Protein AF-A0A496QSS0-F1 (afdb_monomer)

Nearest PDB structures (foldseek):
  8q5f-assembly1_B  TM=7.832E-01  e=2.485E-02  Arabidopsis thaliana
  6ywi-assembly1_B  TM=6.933E-01  e=1.024E-02  Chloroflexus aggregans DSM 9485
  6yxc-assembly1_B  TM=6.931E-01  e=1.173E-02  Chloroflexus aggregans DSM 9485
  7ab6-assembly1_B  TM=6.891E-01  e=1.650E-02  Chloroflexus aggregans DSM 9485
  3fg8-assembly3_C  TM=6.540E-01  e=1.465E-01  Rhodococcus jostii RHA1

Structure (mmCIF, N/CA/C/O backbone):
data_AF-A0A496QSS0-F1
#
_entry.id   AF-A0A496QSS0-F1
#
loop_
_atom_site.group_PDB
_atom_site.id
_atom_site.type_symbol
_atom_site.label_atom_id
_atom_site.label_alt_id
_atom_site.label_comp_id
_atom_site.label_asym_id
_atom_site.label_entity_id
_atom_site.label_seq_id
_atom_site.pdbx_PDB_ins_code
_atom_site.Cartn_x
_atom_site.Cartn_y
_atom_site.Cartn_z
_atom_site.occupancy
_atom_site.B_iso_or_equiv
_atom_site.auth_seq_id
_atom_site.auth_comp_id
_atom_site.auth_as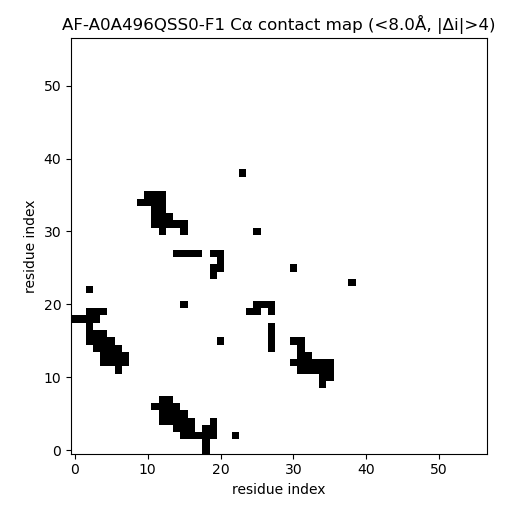ym_id
_atom_site.auth_atom_id
_atom_site.pdbx_PDB_model_num
ATOM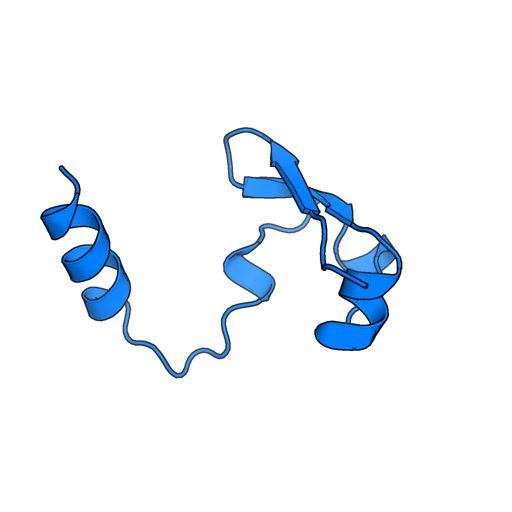 1 N N . MET A 1 1 ? -15.479 -2.675 -10.602 1.00 75.81 1 MET A N 1
ATOM 2 C CA . MET A 1 1 ? -15.046 -1.864 -9.438 1.00 75.81 1 MET A CA 1
ATOM 3 C C . MET A 1 1 ? -13.543 -2.030 -9.304 1.00 75.81 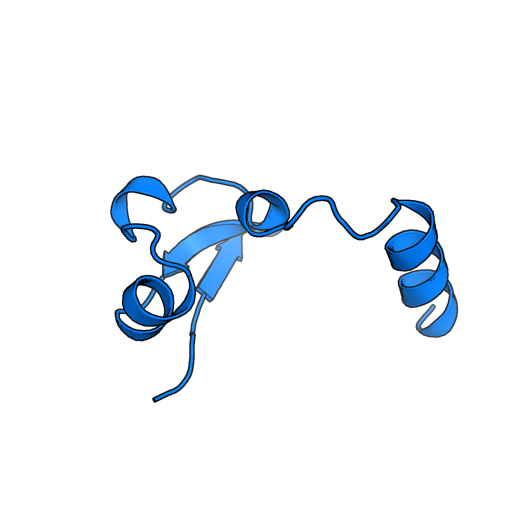1 MET A C 1
ATOM 5 O O . MET A 1 1 ? -13.111 -3.164 -9.173 1.00 75.81 1 MET A O 1
ATOM 9 N N . TYR A 1 2 ? -12.767 -0.948 -9.394 1.00 95.06 2 TYR A N 1
ATOM 10 C CA . TYR A 1 2 ? -11.300 -1.001 -9.377 1.00 95.06 2 TYR A CA 1
ATOM 11 C C . TYR A 1 2 ? -10.737 -0.790 -7.971 1.00 95.06 2 TYR A C 1
ATOM 13 O O . TYR A 1 2 ? -11.309 -0.042 -7.169 1.00 95.06 2 TYR A O 1
ATOM 21 N N . VAL A 1 3 ? -9.607 -1.434 -7.686 1.00 96.38 3 VAL A N 1
ATOM 22 C CA . VAL A 1 3 ? -8.834 -1.194 -6.464 1.00 96.38 3 VAL A CA 1
ATOM 23 C C . VAL A 1 3 ? -8.144 0.161 -6.583 1.00 96.38 3 VAL A C 1
ATOM 25 O O . VAL A 1 3 ? -7.505 0.445 -7.591 1.00 96.38 3 VAL A O 1
ATOM 28 N N . VAL A 1 4 ? -8.292 0.993 -5.552 1.00 96.44 4 VAL A N 1
ATOM 29 C CA . VAL A 1 4 ? -7.607 2.285 -5.442 1.00 96.44 4 VAL A CA 1
ATOM 30 C C . VAL A 1 4 ? -6.913 2.335 -4.091 1.00 96.44 4 VAL A C 1
ATOM 32 O O . VAL A 1 4 ? -7.556 2.120 -3.056 1.00 96.44 4 VAL A O 1
ATOM 35 N N . VAL A 1 5 ? -5.614 2.620 -4.126 1.00 96.94 5 VAL A N 1
ATOM 36 C CA . VAL A 1 5 ? -4.749 2.801 -2.960 1.00 96.94 5 VAL A CA 1
ATOM 37 C C . VAL A 1 5 ? -3.947 4.083 -3.172 1.00 96.94 5 VAL A C 1
ATOM 39 O O . VAL A 1 5 ? -3.431 4.299 -4.266 1.00 96.94 5 VAL A O 1
ATOM 42 N N . ILE A 1 6 ? -3.868 4.929 -2.148 1.00 97.50 6 ILE A N 1
ATOM 43 C CA . ILE A 1 6 ? -3.015 6.125 -2.126 1.00 97.50 6 ILE A CA 1
ATOM 44 C C . ILE A 1 6 ? -1.939 5.893 -1.075 1.00 97.50 6 ILE A C 1
ATOM 46 O O . ILE A 1 6 ? -2.242 5.388 0.012 1.00 97.50 6 ILE A O 1
ATOM 50 N N . THR A 1 7 ? -0.699 6.242 -1.403 1.00 98.06 7 THR A N 1
ATOM 51 C CA . THR A 1 7 ? 0.446 6.082 -0.510 1.00 98.06 7 THR A CA 1
ATOM 52 C C . THR A 1 7 ? 1.265 7.356 -0.405 1.00 98.06 7 THR A C 1
ATOM 54 O O . THR A 1 7 ? 1.316 8.140 -1.352 1.00 98.06 7 THR A O 1
ATOM 57 N N . ASP A 1 8 ? 1.996 7.488 0.699 1.00 97.56 8 ASP A N 1
ATOM 58 C CA . ASP A 1 8 ? 3.105 8.434 0.790 1.00 97.56 8 ASP A CA 1
ATOM 59 C C . ASP A 1 8 ? 4.266 8.039 -0.153 1.00 97.56 8 ASP A C 1
ATOM 61 O O . ASP A 1 8 ? 4.263 6.979 -0.793 1.00 97.56 8 ASP A O 1
ATOM 65 N N . LEU A 1 9 ? 5.306 8.878 -0.209 1.00 96.81 9 LEU A N 1
ATOM 66 C CA . LEU A 1 9 ? 6.501 8.636 -1.034 1.00 96.81 9 LEU A CA 1
ATOM 67 C C . LEU A 1 9 ? 7.325 7.412 -0.596 1.00 96.81 9 LEU A C 1
ATOM 69 O O . LEU A 1 9 ? 8.186 6.953 -1.343 1.00 96.81 9 LEU A O 1
ATOM 73 N N . LYS A 1 10 ? 7.095 6.884 0.610 1.00 96.06 10 LYS A N 1
ATOM 74 C CA . 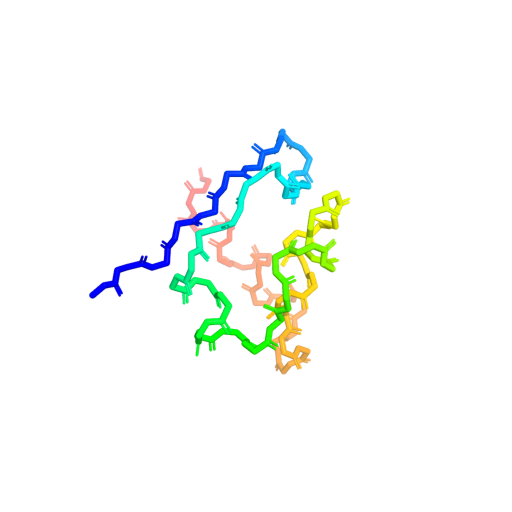LYS A 1 10 ? 7.740 5.667 1.118 1.00 96.06 10 LYS A CA 1
ATOM 75 C C . LYS A 1 10 ? 6.901 4.416 0.835 1.00 96.06 10 LYS A C 1
ATOM 77 O O . LYS A 1 10 ? 7.338 3.311 1.157 1.00 96.06 10 LYS A O 1
ATOM 82 N N . GLY A 1 11 ? 5.720 4.563 0.233 1.00 95.75 11 GLY A N 1
ATOM 83 C CA . GLY A 1 11 ? 4.802 3.471 -0.074 1.00 95.75 11 GLY A CA 1
ATOM 84 C C . GLY A 1 11 ? 3.921 3.044 1.103 1.00 95.75 11 GLY A C 1
ATOM 85 O O . GLY A 1 11 ? 3.369 1.940 1.062 1.00 95.75 11 GLY A O 1
ATOM 86 N N . ASN A 1 12 ? 3.793 3.865 2.150 1.00 98.00 12 ASN A N 1
ATOM 87 C CA . ASN A 1 12 ? 2.861 3.620 3.252 1.00 98.00 12 ASN A CA 1
ATOM 88 C C . ASN A 1 12 ? 1.451 4.049 2.853 1.00 98.00 12 ASN A C 1
ATOM 90 O O . ASN A 1 12 ? 1.262 5.127 2.301 1.00 98.00 12 ASN A O 1
ATOM 94 N N . ILE A 1 13 ? 0.464 3.203 3.128 1.00 98.06 13 ILE A N 1
ATOM 95 C CA . ILE A 1 13 ? -0.920 3.387 2.690 1.00 98.06 13 ILE A CA 1
ATOM 96 C C . ILE A 1 13 ? -1.600 4.488 3.512 1.00 98.06 13 ILE A C 1
ATOM 98 O O . ILE A 1 13 ? -1.777 4.352 4.722 1.00 98.06 13 ILE A O 1
ATOM 102 N N . GLU A 1 14 ? -2.051 5.541 2.836 1.00 98.12 14 GLU A N 1
ATOM 103 C CA . GLU A 1 14 ? -2.845 6.638 3.406 1.00 98.12 14 GLU A CA 1
ATOM 104 C C . GLU A 1 14 ? -4.346 6.459 3.141 1.00 98.12 14 GLU A C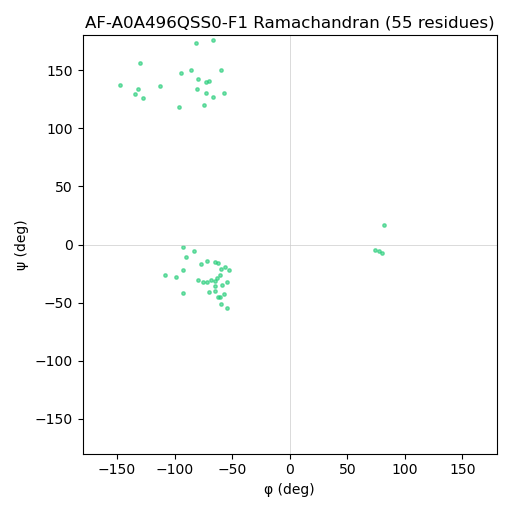 1
ATOM 106 O O . GLU A 1 14 ? -5.184 6.902 3.926 1.00 98.12 14 GLU A O 1
ATOM 111 N N . LEU A 1 15 ? -4.705 5.774 2.049 1.00 97.62 15 LEU A N 1
ATOM 112 C CA . LEU A 1 15 ? -6.090 5.458 1.707 1.00 97.62 15 LEU A CA 1
ATOM 113 C C . LEU A 1 15 ? -6.184 4.114 0.988 1.00 97.62 15 LEU A C 1
ATOM 115 O O . LEU A 1 15 ? -5.424 3.843 0.064 1.00 97.62 15 LEU A O 1
ATOM 119 N N . ALA A 1 16 ? -7.185 3.313 1.354 1.00 97.38 16 ALA A N 1
ATOM 120 C CA . ALA A 1 16 ? -7.597 2.124 0.616 1.00 97.38 16 ALA A CA 1
ATOM 121 C C . ALA A 1 16 ? -9.129 2.089 0.491 1.00 97.38 16 ALA A C 1
ATOM 123 O O . ALA A 1 16 ? -9.854 2.282 1.474 1.00 97.38 16 ALA A O 1
ATOM 124 N N . ASN A 1 17 ? -9.636 1.886 -0.729 1.00 97.19 17 ASN A N 1
ATOM 125 C CA . ASN A 1 17 ? -11.076 1.888 -1.000 1.00 97.19 17 ASN A CA 1
ATOM 126 C C . ASN A 1 17 ? -11.751 0.540 -0.651 1.00 97.19 17 ASN A C 1
ATOM 128 O O . ASN A 1 17 ? -11.101 -0.456 -0.364 1.00 97.19 17 ASN A O 1
ATOM 132 N N . LYS A 1 18 ? -13.088 0.462 -0.721 1.00 96.75 18 LYS A N 1
ATOM 133 C CA . LYS A 1 18 ? -13.821 -0.801 -0.464 1.00 96.75 18 LYS A CA 1
ATOM 134 C C . LYS A 1 18 ? -13.457 -1.941 -1.427 1.00 96.75 18 LYS A C 1
ATOM 136 O O . LYS A 1 18 ? -13.646 -3.106 -1.091 1.00 96.75 18 LYS A O 1
ATOM 141 N N . ALA A 1 19 ? -13.005 -1.622 -2.640 1.00 96.94 19 ALA A N 1
ATOM 142 C CA . ALA A 1 19 ? -12.600 -2.641 -3.602 1.00 96.94 19 ALA A CA 1
ATOM 143 C C . ALA A 1 19 ? -11.278 -3.307 -3.191 1.00 96.94 19 ALA A C 1
ATOM 145 O O . ALA A 1 19 ? -11.133 -4.506 -3.411 1.00 96.94 19 ALA A O 1
ATOM 146 N N . PHE A 1 20 ? -10.367 -2.571 -2.540 1.00 96.81 20 PHE A N 1
ATOM 147 C CA . PHE A 1 20 ? -9.176 -3.135 -1.901 1.00 96.81 20 PHE A CA 1
ATOM 148 C C . PHE A 1 20 ? -9.563 -4.242 -0.921 1.00 96.81 20 PHE A C 1
ATOM 150 O O . PHE A 1 20 ? -9.131 -5.372 -1.102 1.00 96.81 20 PHE A O 1
ATOM 157 N N . GLU A 1 21 ? -10.460 -3.947 0.027 1.00 96.56 21 GLU A N 1
ATOM 158 C CA . GLU A 1 21 ? -10.881 -4.908 1.061 1.00 96.56 21 GLU A CA 1
ATOM 159 C C . GLU A 1 21 ? -11.443 -6.196 0.443 1.00 96.56 21 GLU A C 1
ATOM 161 O O . GLU A 1 21 ? -11.101 -7.301 0.852 1.00 96.56 21 GLU A O 1
ATOM 166 N N . ARG A 1 22 ? -12.267 -6.058 -0.603 1.00 96.44 22 ARG A N 1
ATOM 167 C CA . ARG A 1 22 ? -12.867 -7.197 -1.315 1.00 96.44 22 ARG A CA 1
ATOM 168 C C . ARG A 1 22 ? -11.861 -8.030 -2.105 1.00 96.44 22 ARG A C 1
ATOM 170 O O . ARG A 1 22 ? -12.111 -9.210 -2.311 1.00 96.44 22 ARG A O 1
ATOM 177 N N . THR A 1 23 ? -10.790 -7.412 -2.596 1.00 95.06 23 THR A N 1
ATOM 178 C CA . THR A 1 23 ? -9.837 -8.066 -3.506 1.00 95.06 23 THR A CA 1
ATOM 179 C C . THR A 1 23 ? -8.682 -8.697 -2.742 1.00 95.06 23 THR A C 1
ATOM 181 O O . THR A 1 23 ? -8.263 -9.800 -3.070 1.00 95.06 23 THR A O 1
ATOM 184 N N . THR A 1 24 ? -8.159 -8.002 -1.733 1.00 94.31 24 THR A N 1
ATOM 185 C CA . THR A 1 24 ? -6.984 -8.444 -0.972 1.00 94.31 24 THR A CA 1
ATOM 186 C C . THR A 1 24 ? -7.358 -9.247 0.269 1.00 94.31 24 THR A C 1
ATOM 188 O O . THR A 1 24 ? -6.529 -9.995 0.774 1.00 94.31 24 THR A O 1
ATOM 191 N N . GLY A 1 25 ? -8.587 -9.087 0.776 1.00 94.62 25 GLY A N 1
ATOM 192 C CA . GLY A 1 25 ? -9.043 -9.691 2.029 1.00 94.62 25 GLY A CA 1
ATOM 193 C C . GLY A 1 25 ? -8.602 -8.940 3.291 1.00 94.62 25 GLY A C 1
ATOM 194 O O . GLY A 1 25 ? -9.081 -9.264 4.374 1.00 94.62 25 GLY A O 1
ATOM 195 N N . TYR A 1 26 ? -7.749 -7.918 3.172 1.00 95.75 26 TYR A N 1
ATOM 196 C CA . TYR A 1 26 ? -7.353 -7.074 4.302 1.00 95.75 26 TYR A CA 1
ATOM 197 C C . TYR A 1 26 ? -8.418 -6.031 4.624 1.00 95.75 26 TYR A C 1
ATOM 199 O O . TYR A 1 26 ? -8.990 -5.406 3.726 1.00 95.75 26 TYR A O 1
ATOM 207 N N . ASN A 1 27 ? -8.631 -5.750 5.908 1.00 95.62 27 ASN A N 1
ATOM 208 C CA . ASN A 1 27 ? -9.420 -4.59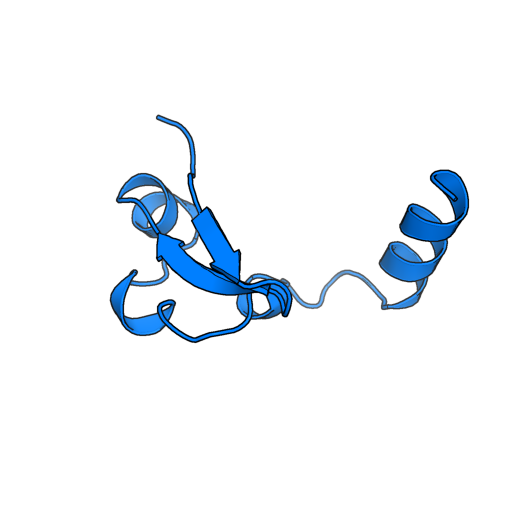0 6.294 1.00 95.62 27 ASN A CA 1
ATOM 209 C C . ASN A 1 27 ? -8.637 -3.308 5.981 1.00 95.62 27 ASN A C 1
ATOM 211 O O . ASN A 1 27 ? -7.435 -3.229 6.245 1.00 95.62 27 ASN A O 1
ATOM 215 N N . ARG A 1 28 ? -9.296 -2.247 5.496 1.00 94.44 28 ARG A N 1
ATOM 216 C CA . ARG A 1 28 ? -8.582 -0.988 5.239 1.00 94.44 28 ARG A CA 1
ATOM 217 C C . ARG A 1 28 ? -7.923 -0.443 6.507 1.00 94.44 28 ARG A C 1
ATOM 219 O O . ARG A 1 28 ? -6.851 0.130 6.416 1.00 94.44 28 ARG A O 1
ATOM 226 N N . LYS A 1 29 ? -8.541 -0.620 7.683 1.00 95.19 29 LYS A N 1
ATOM 227 C CA . LYS A 1 29 ? -8.001 -0.141 8.965 1.00 95.19 29 LYS A CA 1
ATOM 228 C C . LYS A 1 29 ? -6.701 -0.848 9.334 1.00 95.19 29 LYS A C 1
ATOM 230 O O . LYS A 1 29 ? -5.853 -0.235 9.963 1.00 95.19 29 LYS A O 1
ATOM 235 N N . GLU A 1 30 ? -6.554 -2.109 8.938 1.00 94.81 30 GLU A N 1
ATOM 236 C CA . GLU A 1 30 ? -5.320 -2.877 9.127 1.00 94.81 30 GLU A CA 1
ATOM 237 C C . GLU A 1 30 ? -4.236 -2.441 8.139 1.00 94.81 30 GLU A C 1
ATOM 239 O O . GLU A 1 30 ? -3.051 -2.482 8.465 1.00 94.81 30 GLU A O 1
ATOM 244 N N . ALA A 1 31 ? -4.647 -2.019 6.940 1.00 96.12 31 ALA A N 1
ATOM 245 C CA . ALA A 1 31 ? -3.751 -1.572 5.882 1.00 96.12 31 ALA A CA 1
ATOM 246 C C . ALA A 1 31 ? -3.247 -0.132 6.074 1.00 96.12 31 ALA A C 1
ATOM 248 O O . ALA A 1 31 ? -2.136 0.179 5.656 1.00 96.12 31 ALA A O 1
ATOM 249 N N . LEU A 1 32 ? -4.028 0.755 6.699 1.00 97.25 32 LEU A N 1
ATOM 250 C CA . LEU A 1 32 ? -3.630 2.149 6.922 1.00 97.25 32 LEU A CA 1
ATOM 251 C C . LEU A 1 32 ? -2.310 2.242 7.706 1.00 97.25 32 LEU A C 1
ATOM 253 O O . LEU A 1 32 ? -2.126 1.601 8.739 1.00 97.25 32 LEU A O 1
ATOM 257 N N . GLY A 1 33 ? -1.377 3.044 7.193 1.00 96.94 33 GLY A N 1
ATOM 258 C CA . GLY A 1 33 ? -0.031 3.222 7.742 1.00 96.94 33 GLY A CA 1
ATOM 259 C C . GLY A 1 33 ? 0.927 2.052 7.492 1.00 96.94 33 GLY A C 1
ATOM 260 O O . GLY A 1 33 ? 2.106 2.154 7.828 1.00 96.94 33 GLY A O 1
ATOM 261 N N . LYS A 1 34 ? 0.471 0.943 6.897 1.00 97.56 34 LYS A N 1
ATOM 262 C CA . LYS A 1 34 ? 1.346 -0.158 6.486 1.00 97.56 34 LYS A CA 1
ATOM 263 C C . LYS A 1 34 ? 1.927 0.107 5.111 1.00 97.56 34 LYS A C 1
ATOM 265 O O . LYS A 1 34 ? 1.313 0.745 4.261 1.00 97.56 34 LYS A O 1
ATOM 270 N N . ASN A 1 35 ? 3.118 -0.426 4.886 1.00 96.75 35 ASN A N 1
ATOM 271 C CA . ASN A 1 35 ? 3.743 -0.370 3.580 1.00 96.75 35 ASN A CA 1
ATOM 272 C C . ASN A 1 35 ? 3.049 -1.335 2.607 1.00 96.75 35 ASN A C 1
ATOM 274 O O . ASN A 1 35 ? 2.743 -2.469 2.979 1.00 96.75 35 ASN A O 1
ATOM 278 N N . THR A 1 36 ? 2.860 -0.922 1.353 1.00 94.94 36 THR A N 1
ATOM 279 C CA . THR A 1 36 ? 2.253 -1.748 0.289 1.00 94.94 36 THR A CA 1
ATOM 280 C C . THR A 1 36 ? 2.962 -3.082 0.055 1.00 94.94 36 THR A C 1
ATOM 282 O O . THR A 1 36 ? 2.339 -4.024 -0.431 1.00 94.94 36 THR A O 1
ATOM 285 N N . ASN A 1 37 ? 4.217 -3.223 0.496 1.00 92.25 37 ASN A N 1
ATOM 286 C CA . ASN A 1 37 ? 4.916 -4.506 0.569 1.00 92.25 37 ASN A CA 1
ATOM 287 C C . ASN A 1 37 ? 4.143 -5.600 1.329 1.00 92.25 37 ASN A C 1
ATOM 289 O O . ASN A 1 37 ? 4.387 -6.774 1.069 1.00 92.25 37 ASN A O 1
ATOM 293 N N . MET A 1 38 ? 3.197 -5.253 2.211 1.00 93.25 38 MET A 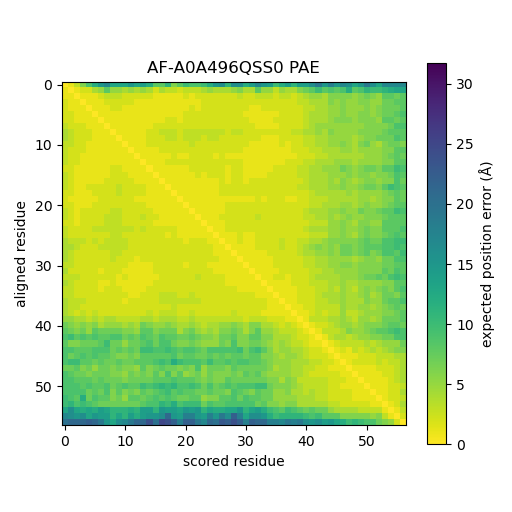N 1
ATOM 294 C CA . MET A 1 38 ? 2.320 -6.226 2.880 1.00 93.25 38 MET A CA 1
ATOM 295 C C . MET A 1 38 ? 1.472 -7.063 1.910 1.00 93.25 38 MET A C 1
ATOM 297 O O . MET A 1 38 ? 1.001 -8.129 2.277 1.00 93.25 38 MET A O 1
ATOM 301 N N . LEU A 1 39 ? 1.268 -6.581 0.680 1.00 91.88 39 LEU A N 1
ATOM 302 C CA . LEU A 1 39 ? 0.504 -7.275 -0.359 1.00 91.88 39 LEU A CA 1
ATOM 303 C C . LEU A 1 39 ? 1.339 -8.314 -1.116 1.00 91.88 39 LEU A C 1
ATOM 305 O O . LEU A 1 39 ? 0.811 -9.017 -1.977 1.00 91.88 39 LEU A O 1
ATOM 309 N N . LYS A 1 40 ? 2.647 -8.396 -0.847 1.00 88.75 40 LYS A N 1
ATOM 310 C CA . LYS A 1 40 ? 3.517 -9.384 -1.481 1.00 88.75 40 LYS A CA 1
ATOM 311 C C . LYS A 1 40 ? 3.120 -10.780 -1.015 1.00 88.75 40 LYS A C 1
ATOM 313 O O . LYS A 1 40 ? 3.108 -11.067 0.175 1.00 88.75 40 LYS A O 1
ATOM 318 N N . SER A 1 41 ? 2.878 -11.664 -1.975 1.00 85.62 41 SER A N 1
ATOM 319 C CA . SER A 1 41 ? 2.594 -13.080 -1.722 1.00 85.62 41 SER A CA 1
ATOM 320 C C . SER A 1 41 ? 3.822 -13.872 -1.253 1.00 85.62 41 SER A C 1
ATOM 322 O O . SER A 1 41 ? 3.683 -15.002 -0.802 1.00 85.62 41 SER A O 1
ATOM 324 N N . GLY A 1 42 ? 5.028 -13.308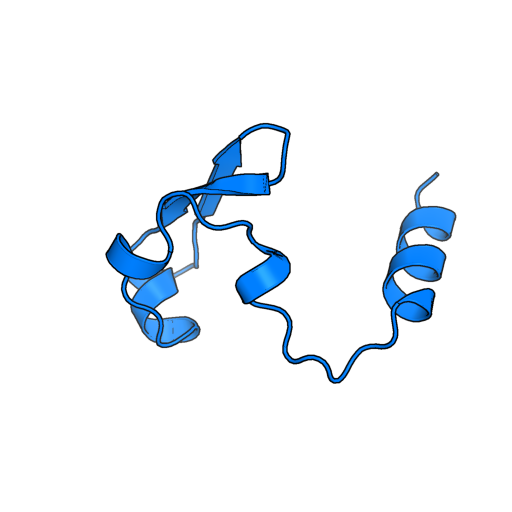 -1.397 1.00 83.25 42 GLY A N 1
ATOM 325 C CA . GLY A 1 42 ? 6.295 -13.977 -1.086 1.00 83.25 42 GLY A CA 1
ATOM 326 C C . GLY A 1 42 ? 6.758 -14.991 -2.139 1.00 83.25 42 GLY A C 1
ATOM 327 O O . GLY A 1 42 ? 7.873 -15.487 -2.039 1.00 83.25 42 GLY A O 1
ATOM 328 N N . PHE A 1 43 ? 5.954 -15.269 -3.172 1.00 86.88 43 PHE A N 1
ATOM 329 C CA . PHE A 1 43 ? 6.321 -16.205 -4.244 1.00 86.88 43 PHE A CA 1
ATOM 330 C C . PHE A 1 43 ? 7.304 -15.622 -5.261 1.00 86.88 43 PHE A C 1
ATOM 332 O O . PHE A 1 43 ? 7.909 -16.366 -6.028 1.00 86.88 43 PHE A O 1
ATOM 339 N N . GLN A 1 44 ? 7.454 -14.300 -5.285 1.00 86.31 44 GLN A N 1
ATOM 340 C CA . GLN A 1 44 ? 8.338 -13.602 -6.203 1.00 86.31 44 GLN A CA 1
ATOM 341 C C . GLN A 1 44 ? 9.676 -13.321 -5.514 1.00 86.31 44 GLN A C 1
ATOM 343 O O . GLN A 1 44 ? 9.702 -12.562 -4.537 1.00 86.31 44 GLN A O 1
ATOM 348 N N . PRO A 1 45 ? 10.783 -13.875 -6.037 1.00 87.31 45 PRO A N 1
ATOM 349 C CA . PRO A 1 45 ? 12.116 -13.559 -5.556 1.00 87.31 45 PRO A CA 1
ATOM 350 C C . PRO A 1 45 ? 12.438 -12.061 -5.701 1.00 87.31 45 PRO A C 1
ATOM 352 O O . PRO A 1 45 ? 11.943 -11.412 -6.633 1.00 87.31 45 PRO A O 1
ATOM 355 N N . PRO A 1 46 ? 13.281 -11.487 -4.824 1.00 84.81 46 PRO A N 1
ATOM 356 C CA . PRO A 1 46 ? 13.691 -10.085 -4.914 1.00 84.81 46 PRO A CA 1
ATOM 357 C C . PRO A 1 46 ? 14.294 -9.710 -6.274 1.00 84.81 46 PRO A C 1
ATOM 359 O O . PRO A 1 46 ? 14.094 -8.584 -6.742 1.00 84.81 46 PRO A O 1
ATOM 362 N N . GLU A 1 47 ? 14.974 -10.650 -6.941 1.00 89.56 47 GLU A N 1
ATOM 363 C CA . GLU A 1 47 ? 15.590 -10.420 -8.249 1.00 89.56 47 GLU A CA 1
ATOM 364 C C . GLU A 1 47 ? 14.549 -10.094 -9.325 1.00 89.56 47 GLU A C 1
ATOM 366 O O . GLU A 1 47 ? 14.848 -9.341 -10.246 1.00 89.56 47 GLU A O 1
ATOM 371 N N . VAL A 1 48 ? 13.311 -10.589 -9.202 1.00 87.50 48 VAL A N 1
ATOM 372 C CA . VAL A 1 48 ? 12.234 -10.292 -10.164 1.00 87.50 48 VAL A CA 1
ATOM 373 C C . VAL A 1 48 ? 11.922 -8.799 -10.177 1.00 87.50 48 VAL A C 1
ATOM 375 O O . VAL A 1 48 ? 11.831 -8.196 -11.244 1.00 87.50 48 VAL A O 1
ATOM 378 N N . TYR A 1 49 ? 11.807 -8.183 -8.999 1.00 84.38 49 TYR A N 1
ATOM 379 C CA . TYR A 1 49 ? 11.548 -6.747 -8.892 1.00 84.38 49 TYR A CA 1
ATOM 380 C C . TYR A 1 49 ? 12.760 -5.922 -9.325 1.00 84.38 49 TYR A C 1
ATOM 382 O O . TYR A 1 49 ? 12.590 -4.930 -10.027 1.00 84.38 49 TYR A O 1
ATOM 390 N N . SER A 1 50 ? 13.974 -6.336 -8.948 1.00 85.81 50 SER A N 1
ATOM 391 C CA . SER A 1 50 ? 15.201 -5.652 -9.376 1.00 85.81 50 SER A CA 1
ATOM 392 C C . SER A 1 50 ? 15.347 -5.659 -10.900 1.00 85.81 50 SER A C 1
ATOM 394 O O . SER A 1 50 ? 15.604 -4.615 -11.496 1.00 85.81 50 SER A O 1
ATOM 396 N N . ASN A 1 51 ? 15.102 -6.807 -11.535 1.00 89.94 51 ASN A N 1
ATOM 397 C CA . ASN A 1 51 ? 15.149 -6.942 -12.986 1.00 89.94 51 ASN A CA 1
ATOM 398 C C . ASN A 1 51 ? 14.064 -6.114 -13.678 1.00 89.94 51 ASN A C 1
ATOM 400 O O . ASN A 1 51 ? 14.356 -5.498 -14.696 1.00 89.94 51 ASN A O 1
ATOM 404 N N . LEU A 1 52 ? 12.843 -6.065 -13.131 1.00 88.75 52 LEU A N 1
ATOM 405 C CA . LEU A 1 52 ? 11.751 -5.260 -13.685 1.00 88.75 52 LEU A CA 1
ATOM 406 C C . LEU A 1 52 ? 12.117 -3.771 -13.726 1.00 88.75 52 LEU A C 1
ATOM 408 O O . LEU A 1 52 ? 12.014 -3.145 -14.778 1.00 88.75 52 LEU A O 1
ATOM 412 N N . TRP A 1 53 ? 12.586 -3.205 -12.613 1.00 86.81 53 TRP A N 1
ATOM 413 C CA . TRP A 1 53 ? 12.933 -1.780 -12.559 1.00 86.81 53 TRP A CA 1
ATOM 414 C C . TRP A 1 53 ? 14.109 -1.427 -13.470 1.00 86.81 53 TRP A C 1
ATOM 416 O O . TRP A 1 53 ? 14.054 -0.417 -14.162 1.00 86.81 53 TRP A O 1
ATOM 426 N N . ARG A 1 54 ? 15.093 -2.326 -13.596 1.00 90.19 54 ARG A N 1
ATOM 427 C CA . ARG A 1 54 ? 16.225 -2.162 -14.523 1.00 90.19 54 ARG A CA 1
ATOM 428 C C . ARG A 1 54 ? 15.818 -2.091 -16.002 1.00 90.19 54 ARG A C 1
ATOM 430 O O . ARG A 1 54 ? 16.648 -1.748 -16.831 1.00 90.19 54 ARG A O 1
ATOM 437 N N . THR A 1 55 ? 14.595 -2.489 -16.359 1.00 87.88 55 THR A N 1
ATOM 438 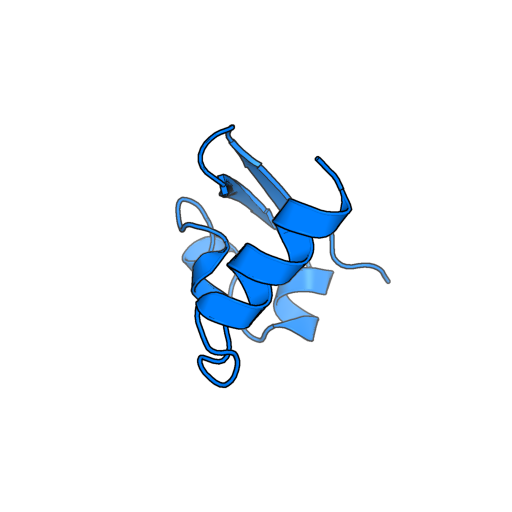C CA . THR A 1 55 ? 14.098 -2.381 -17.745 1.00 87.88 55 THR A CA 1
ATOM 439 C C . THR A 1 55 ? 13.397 -1.059 -18.054 1.00 87.88 55 THR A C 1
ATOM 441 O O . THR A 1 55 ? 13.096 -0.813 -19.219 1.00 87.88 55 THR A O 1
ATOM 444 N N . ILE A 1 56 ? 13.105 -0.244 -17.035 1.00 83.56 56 ILE A N 1
ATOM 445 C CA . ILE A 1 56 ? 12.388 1.034 -17.166 1.00 83.56 56 ILE A CA 1
ATOM 446 C C . ILE A 1 56 ? 13.333 2.231 -16.950 1.00 83.56 56 ILE A C 1
ATOM 448 O O . ILE A 1 56 ? 13.059 3.298 -17.499 1.00 83.56 56 ILE A O 1
ATOM 452 N N . ASP A 1 57 ? 14.421 2.044 -16.192 1.00 58.91 57 ASP A N 1
ATOM 453 C CA . ASP A 1 57 ? 15.561 2.980 -16.120 1.00 58.91 57 ASP A CA 1
ATOM 454 C C . ASP A 1 57 ? 16.303 3.097 -17.465 1.00 58.91 57 ASP A C 1
ATOM 456 O O . ASP A 1 57 ? 16.692 4.235 -17.822 1.00 58.91 57 ASP A O 1
#

Radius of gyration: 12.9 Å; Cα contacts (8 Å, |Δi|>4): 61; chains: 1; bounding box: 31×25×27 Å

pLDDT: mean 92.37, std 6.76, range [58.91, 98.12]

Solvent-accessible surface area (backbone atoms only — not comparable to full-atom values): 3568 Å² total; per-residue (Å²): 134,74,68,48,75,42,57,51,98,85,38,30,25,75,42,58,42,75,42,34,30,75,72,73,69,50,55,49,80,75,42,50,71,34,47,61,72,74,73,59,86,74,82,69,59,72,64,60,58,55,54,54,52,66,74,74,112

Sequence (57 aa):
MYVVVITDLKGNIELANKAFERTTGYNRKEALGKNTNMLKSGFQPPEVYSNLWRTID

Foldseek 3Di:
DDWDFDADPQQQTCDTDPVCCVPQVDDRVRRHRDHPCVSDPPPDDPVVVVVVVVVVD

Mean predicted aligned error: 4.31 Å

Secondary structure (DSSP, 8-state):
----EEE-TT-BEEEE-HHHHHHH---HHHHTTSBGGGG--S-S-HHHHHHHHTTT-